Protein AF-A0A956NYS0-F1 (afdb_monomer_lite)

Structure (mmCIF, N/CA/C/O backbone):
data_AF-A0A956NYS0-F1
#
_entry.id   AF-A0A956NYS0-F1
#
loop_
_atom_site.group_PDB
_atom_site.id
_atom_site.type_symbol
_atom_site.label_atom_id
_atom_site.label_alt_id
_atom_site.label_comp_id
_atom_site.label_asym_id
_atom_site.label_entity_id
_a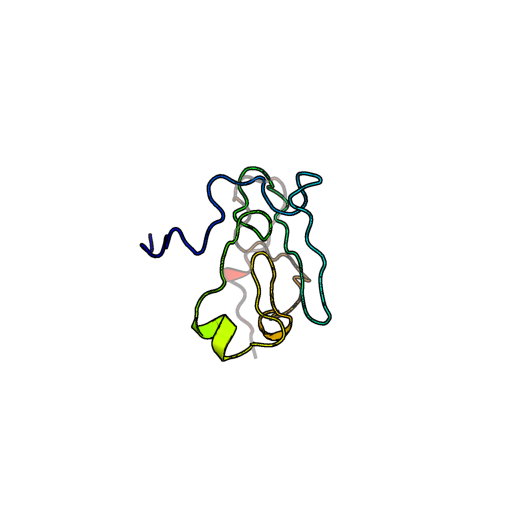tom_site.label_seq_id
_atom_site.pdbx_PDB_ins_code
_atom_site.Cartn_x
_atom_site.Cartn_y
_atom_site.Cartn_z
_atom_site.occupancy
_atom_site.B_iso_or_equiv
_atom_site.auth_seq_id
_atom_site.auth_comp_id
_atom_site.auth_asym_id
_atom_site.auth_atom_id
_atom_site.pdbx_PDB_model_num
ATOM 1 N N . TYR A 1 1 ? -2.720 11.677 -19.045 1.00 36.12 1 TYR A N 1
ATOM 2 C CA . TYR A 1 1 ? -2.557 12.791 -18.091 1.00 36.12 1 TYR A CA 1
ATOM 3 C C . TYR A 1 1 ? -3.929 13.059 -17.494 1.00 36.12 1 TYR A C 1
ATOM 5 O O . TYR A 1 1 ? -4.777 13.581 -18.201 1.00 36.12 1 TYR A O 1
ATOM 13 N N . HIS A 1 2 ? -4.198 12.583 -16.276 1.00 35.56 2 HIS A N 1
ATOM 14 C CA . HIS A 1 2 ? -5.485 12.790 -15.603 1.00 35.56 2 HIS A CA 1
ATOM 15 C C . HIS A 1 2 ? -5.246 13.715 -14.397 1.00 35.56 2 HIS A C 1
ATOM 17 O O . HIS A 1 2 ? -4.399 13.382 -13.570 1.00 35.56 2 HIS A O 1
ATOM 23 N N . PRO A 1 3 ? -5.927 14.869 -14.290 1.00 36.81 3 PRO A N 1
ATOM 24 C CA . PRO A 1 3 ? -5.598 15.932 -13.332 1.00 36.81 3 PRO A CA 1
ATOM 25 C C . PRO A 1 3 ? -6.058 15.683 -11.881 1.00 36.81 3 PRO A C 1
ATOM 27 O O . PRO A 1 3 ? -6.143 16.625 -11.101 1.00 36.81 3 PRO A O 1
ATOM 30 N N . TYR A 1 4 ? -6.319 14.439 -11.468 1.00 41.56 4 TYR A N 1
ATOM 31 C CA . TYR A 1 4 ? -6.660 14.133 -10.071 1.00 41.56 4 TYR A CA 1
ATOM 32 C C . TYR A 1 4 ? -5.403 13.926 -9.219 1.00 41.56 4 TYR A C 1
ATOM 34 O O . TYR A 1 4 ? -5.218 12.889 -8.593 1.00 41.56 4 TYR A O 1
ATOM 42 N N . GLN A 1 5 ? -4.522 14.922 -9.198 1.00 43.50 5 GLN A N 1
ATOM 43 C CA . GLN A 1 5 ? -3.615 15.103 -8.068 1.00 43.50 5 GLN A CA 1
ATOM 44 C C . GLN A 1 5 ? -4.334 16.001 -7.066 1.00 43.50 5 GLN A C 1
ATOM 46 O O . GLN A 1 5 ? -4.027 17.180 -6.910 1.00 43.50 5 GLN A O 1
ATOM 51 N N . THR A 1 6 ? -5.357 15.450 -6.414 1.00 48.75 6 THR A N 1
ATOM 52 C CA . THR A 1 6 ? -5.836 16.027 -5.164 1.00 48.75 6 THR A CA 1
ATOM 53 C C . THR A 1 6 ? -4.687 15.882 -4.176 1.00 48.75 6 THR A C 1
ATOM 55 O O . THR A 1 6 ? -4.270 14.776 -3.856 1.00 48.75 6 THR A O 1
ATOM 58 N N . SER A 1 7 ? -4.152 16.994 -3.681 1.00 58.56 7 SER A N 1
ATOM 59 C CA . SER A 1 7 ? -3.090 17.013 -2.663 1.00 58.56 7 SER A CA 1
ATOM 60 C C . SER A 1 7 ? -3.412 16.180 -1.412 1.00 58.56 7 SER A C 1
ATOM 62 O O . SER A 1 7 ? -2.515 15.875 -0.644 1.00 58.56 7 SER A O 1
ATOM 64 N N . LEU A 1 8 ? -4.677 15.786 -1.221 1.00 62.84 8 LEU A N 1
ATOM 65 C CA . LEU A 1 8 ? -5.145 14.881 -0.171 1.00 62.84 8 LEU A CA 1
ATOM 66 C C . LEU A 1 8 ? -4.811 13.401 -0.417 1.00 62.84 8 LEU A C 1
ATOM 68 O O . LEU A 1 8 ? -4.658 12.650 0.545 1.00 62.84 8 LEU A O 1
ATOM 72 N N . SER A 1 9 ? -4.718 12.959 -1.677 1.00 69.69 9 SER A N 1
ATOM 73 C CA . SER A 1 9 ? -4.463 11.551 -2.016 1.00 69.69 9 SER A CA 1
ATOM 74 C C . SER A 1 9 ? -2.977 11.198 -2.025 1.00 69.69 9 SER A C 1
ATOM 76 O O . SER A 1 9 ? -2.628 10.028 -2.160 1.00 69.69 9 SER A O 1
ATOM 78 N N . MET A 1 10 ? -2.091 12.187 -1.889 1.00 76.62 10 MET A N 1
ATOM 79 C CA . MET A 1 10 ? -0.655 11.992 -1.702 1.00 76.62 10 MET A CA 1
ATOM 80 C C . MET A 1 10 ? -0.212 12.635 -0.392 1.00 76.62 10 MET A C 1
ATOM 82 O O . MET A 1 10 ? -0.652 13.723 -0.038 1.00 76.62 10 MET A O 1
ATOM 86 N N . ARG A 1 11 ? 0.676 11.966 0.334 1.00 81.12 11 ARG A N 1
ATOM 87 C CA . ARG A 1 11 ? 1.194 12.434 1.617 1.00 81.12 11 ARG A CA 1
ATOM 88 C C . ARG A 1 11 ? 2.335 13.430 1.390 1.00 81.12 11 ARG A C 1
ATOM 90 O O . ARG A 1 11 ? 3.454 13.030 1.083 1.00 81.12 11 ARG A O 1
ATOM 97 N N . ALA A 1 12 ? 2.053 14.725 1.522 1.00 75.50 12 ALA A N 1
ATOM 98 C CA . ALA A 1 12 ? 3.039 15.794 1.354 1.00 75.50 12 ALA A CA 1
ATOM 99 C C . ALA A 1 12 ? 3.574 16.300 2.706 1.00 75.50 12 ALA A C 1
ATOM 101 O O . ALA A 1 12 ? 2.806 16.490 3.642 1.00 75.50 12 ALA A O 1
ATOM 102 N N . GLY A 1 13 ? 4.883 16.563 2.792 1.00 80.62 13 GLY A N 1
ATOM 103 C CA . GLY A 1 13 ? 5.509 17.209 3.959 1.00 80.62 13 GLY A CA 1
ATOM 104 C C . GLY A 1 13 ? 5.820 16.293 5.150 1.00 80.62 13 GLY A C 1
ATOM 105 O O . GLY A 1 13 ? 6.396 16.754 6.130 1.00 80.62 13 GLY A O 1
ATOM 106 N N . GLU A 1 14 ? 5.504 15.002 5.057 1.00 83.50 14 GLU A N 1
ATOM 107 C CA . GLU A 1 14 ? 5.797 13.999 6.084 1.00 83.50 14 GLU A CA 1
ATOM 108 C C . GLU A 1 14 ? 6.681 12.881 5.513 1.00 83.50 14 GLU A C 1
ATOM 110 O O . GLU A 1 14 ? 6.620 12.612 4.307 1.00 83.50 14 GLU A O 1
ATOM 115 N N . PRO A 1 15 ? 7.490 12.194 6.344 1.00 90.25 15 PRO A N 1
ATOM 116 C CA . PRO A 1 15 ? 8.207 11.009 5.898 1.00 90.25 15 PRO A CA 1
ATOM 117 C C . PRO A 1 15 ? 7.230 9.953 5.347 1.00 90.25 15 PRO A C 1
ATOM 119 O O . PRO A 1 15 ? 6.197 9.702 5.978 1.00 90.25 15 PRO A O 1
ATOM 122 N N . PRO A 1 16 ? 7.543 9.303 4.211 1.00 91.81 16 PRO A N 1
ATOM 123 C CA . PRO A 1 16 ? 6.708 8.238 3.665 1.00 91.81 16 PRO A CA 1
ATOM 124 C C . PRO A 1 16 ? 6.471 7.092 4.662 1.00 91.81 16 PRO A C 1
ATOM 126 O O . PRO A 1 16 ? 7.271 6.859 5.575 1.00 91.81 16 PRO A O 1
ATOM 129 N N . TYR A 1 17 ? 5.367 6.358 4.504 1.00 94.00 17 TYR A N 1
ATOM 130 C CA . TYR A 1 17 ? 5.044 5.251 5.404 1.00 94.00 17 TYR A CA 1
ATOM 131 C C . TYR A 1 17 ? 6.145 4.184 5.403 1.00 94.00 17 TYR A C 1
ATOM 133 O O . TYR A 1 17 ? 6.649 3.797 4.352 1.00 94.00 17 TYR A O 1
ATOM 141 N N . GLY A 1 18 ? 6.528 3.708 6.587 1.00 92.06 18 GLY A N 1
ATOM 142 C CA . GLY A 1 18 ? 7.527 2.649 6.754 1.00 92.06 18 GLY A CA 1
ATOM 143 C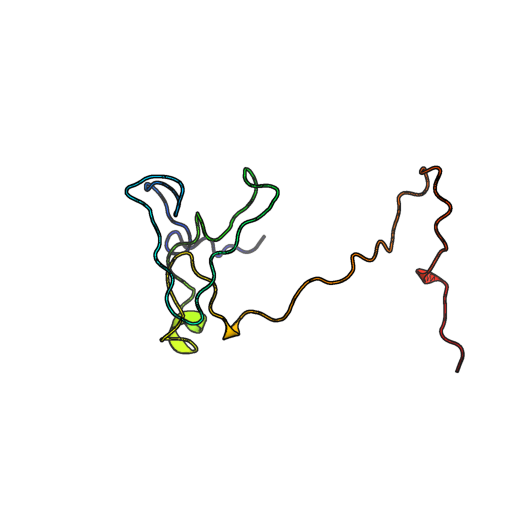 C . GLY A 1 18 ? 8.974 3.053 6.446 1.00 92.06 18 GLY A C 1
ATOM 144 O O . GLY A 1 18 ? 9.845 2.188 6.472 1.00 92.06 18 GLY A O 1
ATOM 145 N N . THR A 1 19 ? 9.260 4.334 6.175 1.00 91.19 19 THR A N 1
ATOM 146 C CA . THR A 1 19 ? 10.633 4.812 5.907 1.00 91.19 19 THR A CA 1
ATOM 147 C C . THR A 1 19 ? 11.268 5.557 7.081 1.00 91.19 19 THR A C 1
ATOM 149 O O . THR A 1 19 ? 12.453 5.877 7.026 1.00 91.19 19 THR A O 1
ATOM 152 N N . HIS A 1 20 ? 10.505 5.873 8.130 1.00 93.62 20 HIS A N 1
ATOM 153 C CA . HIS A 1 20 ? 10.990 6.555 9.329 1.00 93.62 20 HIS A CA 1
ATOM 154 C C . HIS A 1 20 ? 10.271 6.006 10.575 1.00 93.62 20 HIS A C 1
ATOM 156 O O . HIS A 1 20 ? 9.098 5.638 10.478 1.00 93.62 20 HIS A O 1
ATOM 162 N N . PRO A 1 21 ? 10.909 5.976 11.763 1.00 92.94 21 PRO A N 1
ATOM 163 C CA . PRO A 1 21 ? 10.264 5.490 12.988 1.00 92.94 21 PRO A CA 1
ATOM 164 C C . PRO A 1 21 ? 8.966 6.222 13.359 1.00 92.94 21 PRO A C 1
ATOM 166 O O . PRO A 1 21 ? 8.111 5.655 14.027 1.00 92.94 21 PRO A O 1
ATOM 169 N N . THR A 1 22 ? 8.798 7.469 12.910 1.00 92.19 22 THR A N 1
ATOM 170 C CA . THR A 1 22 ? 7.578 8.267 13.147 1.00 92.19 22 THR A CA 1
ATOM 171 C C . THR A 1 22 ? 6.506 8.099 12.068 1.00 92.19 22 THR A C 1
ATOM 173 O O . THR A 1 22 ? 5.447 8.711 12.171 1.00 92.19 22 THR A O 1
ATOM 176 N N . SER A 1 23 ? 6.767 7.318 11.018 1.00 91.69 23 SER A N 1
ATOM 177 C CA . SER A 1 23 ? 5.837 7.082 9.908 1.00 91.69 23 SER A CA 1
ATOM 178 C C . SER A 1 23 ? 5.536 5.595 9.713 1.00 91.69 23 SER A C 1
ATOM 180 O O . SER A 1 23 ? 5.181 5.166 8.618 1.00 91.69 23 SER A O 1
ATOM 182 N N . THR A 1 24 ? 5.672 4.780 10.757 1.00 93.44 24 THR A N 1
ATOM 183 C CA . THR A 1 24 ? 5.294 3.364 10.700 1.00 93.44 24 THR A CA 1
ATOM 184 C C . THR A 1 24 ? 3.793 3.205 10.431 1.00 93.44 24 THR A C 1
ATOM 186 O O . THR A 1 24 ? 2.988 4.080 10.752 1.00 93.44 24 THR A O 1
ATOM 189 N N . LEU A 1 25 ? 3.419 2.093 9.793 1.00 91.94 25 LEU A N 1
ATOM 190 C CA . LEU A 1 25 ? 2.030 1.753 9.495 1.00 91.94 25 LEU A CA 1
ATOM 191 C C . LEU A 1 25 ? 1.744 0.349 10.026 1.00 91.94 25 LEU A C 1
ATOM 193 O O . LEU A 1 25 ? 2.445 -0.599 9.676 1.00 91.94 25 LEU A O 1
ATOM 197 N N . THR A 1 26 ? 0.717 0.227 10.862 1.00 95.00 26 THR A N 1
ATOM 198 C CA . THR A 1 26 ? 0.218 -1.064 11.345 1.00 95.00 26 THR A CA 1
ATOM 199 C C . THR A 1 26 ? -0.982 -1.462 10.502 1.00 95.00 26 THR A C 1
ATOM 201 O O . THR A 1 26 ? -1.919 -0.678 10.367 1.00 95.00 26 THR A O 1
ATOM 204 N N . LEU A 1 27 ? -0.956 -2.670 9.943 1.00 96.69 27 LEU A N 1
ATOM 205 C CA . LEU A 1 27 ? -2.036 -3.188 9.108 1.00 96.69 27 LEU A CA 1
ATOM 206 C C . LEU A 1 27 ? -3.053 -3.958 9.950 1.00 96.69 27 LEU A C 1
ATOM 208 O O . LEU A 1 27 ? -2.677 -4.765 10.804 1.00 96.69 27 LEU A O 1
ATOM 212 N N . GLY A 1 28 ? -4.335 -3.714 9.690 1.00 96.88 28 GLY A N 1
ATOM 213 C CA . GLY A 1 28 ? -5.432 -4.544 10.173 1.00 96.88 28 GLY A CA 1
ATOM 214 C C . GLY A 1 28 ? -5.719 -5.743 9.256 1.00 96.88 28 GLY A C 1
ATOM 215 O O . GLY A 1 28 ? -5.092 -5.900 8.205 1.00 96.88 28 GLY A O 1
ATOM 216 N N . PRO A 1 29 ? -6.689 -6.596 9.630 1.00 98.00 29 PRO A N 1
ATOM 217 C CA . PRO A 1 29 ? -7.197 -7.646 8.748 1.00 98.00 29 PRO A CA 1
ATOM 218 C C . PRO A 1 29 ? -7.679 -7.071 7.408 1.00 98.00 29 PRO A C 1
ATOM 220 O O . PRO A 1 29 ? -8.327 -6.027 7.385 1.00 98.00 29 PRO A O 1
ATOM 223 N N . GLY A 1 30 ? -7.356 -7.742 6.299 1.00 97.75 30 GLY A N 1
ATOM 224 C CA . GLY A 1 30 ? -7.759 -7.315 4.952 1.00 97.75 30 GLY A CA 1
ATOM 225 C C . GLY A 1 30 ? -7.084 -6.030 4.451 1.00 97.75 30 GLY A C 1
ATOM 226 O O . GLY A 1 30 ? -7.516 -5.461 3.452 1.00 97.75 30 GLY A O 1
ATOM 227 N N . GLN A 1 31 ? -6.034 -5.546 5.125 1.00 98.31 31 GLN A N 1
ATOM 228 C CA . GLN A 1 31 ? -5.242 -4.399 4.681 1.00 98.31 31 GLN A CA 1
ATOM 229 C C . GLN A 1 31 ? -3.861 -4.840 4.215 1.00 98.31 31 GLN A C 1
ATOM 231 O O . GLN A 1 31 ? -3.150 -5.570 4.907 1.00 98.31 31 GLN A O 1
ATOM 236 N N . TYR A 1 32 ? -3.453 -4.336 3.056 1.00 98.00 32 TYR A N 1
ATOM 237 C CA . TYR A 1 32 ? -2.173 -4.662 2.442 1.00 98.00 32 TYR A CA 1
ATOM 238 C C . TYR A 1 32 ? -1.345 -3.401 2.215 1.00 98.00 32 TYR A C 1
ATOM 240 O O . TYR A 1 32 ? -1.873 -2.337 1.893 1.00 98.00 32 TYR A O 1
ATOM 248 N N . PHE A 1 33 ? -0.027 -3.532 2.348 1.00 97.31 33 PHE A N 1
ATOM 249 C CA . PHE A 1 33 ? 0.935 -2.478 2.039 1.00 97.31 33 PHE A CA 1
ATOM 250 C C . PHE A 1 33 ? 1.684 -2.850 0.757 1.00 97.31 33 PHE A C 1
ATOM 252 O O . PHE A 1 33 ? 2.482 -3.789 0.749 1.00 97.31 33 PHE A O 1
ATOM 259 N N . ALA A 1 34 ? 1.384 -2.158 -0.341 1.00 96.69 34 ALA A N 1
ATOM 260 C CA . ALA A 1 34 ? 1.913 -2.472 -1.663 1.00 96.69 34 ALA A CA 1
ATOM 261 C C . ALA A 1 34 ? 3.185 -1.666 -1.949 1.00 96.69 34 ALA A C 1
ATOM 263 O O . ALA A 1 34 ? 3.212 -0.451 -1.7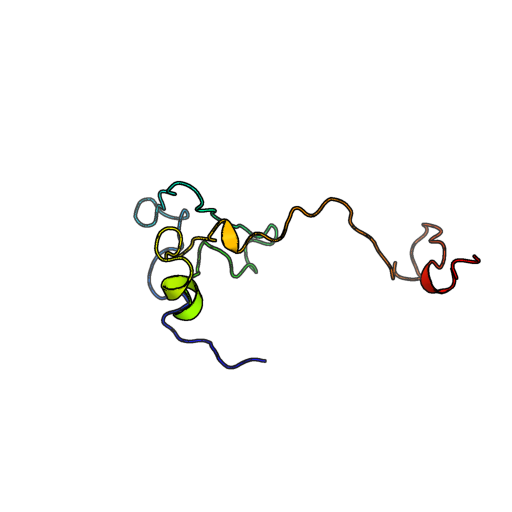64 1.00 96.69 34 ALA A O 1
ATOM 264 N N . LEU A 1 35 ? 4.231 -2.336 -2.436 1.00 96.50 35 LEU A N 1
ATOM 265 C CA . LEU A 1 35 ? 5.510 -1.719 -2.780 1.00 96.50 35 LEU A CA 1
ATOM 266 C C . LEU A 1 35 ? 5.909 -2.071 -4.208 1.00 96.50 35 LEU A C 1
ATOM 268 O O . LEU A 1 35 ? 5.885 -3.239 -4.597 1.00 96.50 35 LEU A O 1
ATOM 272 N N . GLY A 1 36 ? 6.311 -1.055 -4.967 1.00 95.00 36 GLY A N 1
ATOM 273 C CA . GLY A 1 36 ? 6.947 -1.246 -6.264 1.00 95.00 36 GLY A CA 1
ATOM 274 C C . GLY A 1 36 ? 8.424 -1.610 -6.114 1.00 95.00 36 GLY A C 1
ATOM 275 O O . GLY A 1 36 ? 9.143 -1.057 -5.273 1.00 95.00 36 GLY A O 1
ATOM 276 N N . ASP A 1 37 ? 8.889 -2.508 -6.976 1.00 94.56 37 ASP A N 1
ATOM 277 C CA . ASP A 1 37 ? 10.288 -2.925 -7.094 1.00 94.56 37 ASP A CA 1
ATOM 278 C C . ASP A 1 37 ? 11.205 -1.762 -7.511 1.00 94.56 37 ASP A C 1
ATOM 280 O O . ASP A 1 37 ? 12.258 -1.545 -6.908 1.00 94.56 37 ASP A O 1
ATOM 284 N N . ASN A 1 38 ? 10.764 -0.926 -8.456 1.00 92.69 38 ASN A N 1
ATOM 285 C CA . ASN A 1 38 ? 11.426 0.322 -8.833 1.00 92.69 38 ASN A CA 1
ATOM 286 C C . ASN A 1 38 ? 11.120 1.439 -7.824 1.00 92.69 38 ASN A C 1
ATOM 288 O O . ASN A 1 38 ? 10.490 2.453 -8.137 1.00 92.69 38 ASN A O 1
ATOM 292 N N . SER A 1 39 ? 11.559 1.222 -6.586 1.00 91.06 39 SER A N 1
ATOM 293 C CA . SER A 1 39 ? 11.207 2.036 -5.423 1.00 91.06 39 SER A CA 1
ATOM 294 C C . SER A 1 39 ? 11.359 3.554 -5.612 1.00 91.06 39 SER A C 1
ATOM 296 O O . SER A 1 39 ? 10.420 4.264 -5.260 1.00 91.06 39 SER A O 1
ATOM 298 N N . PRO A 1 40 ? 12.448 4.091 -6.204 1.00 89.12 40 PRO A N 1
ATOM 299 C CA . PRO A 1 40 ? 12.589 5.539 -6.402 1.00 89.12 40 PRO A CA 1
ATOM 300 C C . PRO A 1 40 ? 11.555 6.158 -7.352 1.00 89.12 40 PRO A C 1
ATOM 302 O O . PRO A 1 40 ? 11.371 7.372 -7.356 1.00 89.12 40 PRO A O 1
ATOM 305 N N . ARG A 1 41 ? 10.911 5.343 -8.194 1.00 89.44 41 ARG A N 1
ATOM 306 C CA . ARG A 1 41 ? 9.933 5.786 -9.200 1.00 89.44 41 ARG A CA 1
ATOM 307 C C . ARG A 1 41 ? 8.535 5.224 -8.957 1.00 89.44 41 ARG A C 1
ATOM 309 O O . ARG A 1 41 ? 7.675 5.347 -9.827 1.00 89.44 41 ARG A O 1
ATOM 316 N N . SER A 1 42 ? 8.315 4.616 -7.799 1.00 90.56 42 SER A N 1
ATOM 317 C CA . SER A 1 42 ? 7.048 4.000 -7.441 1.00 90.56 42 SER A CA 1
ATOM 318 C C . SER A 1 42 ? 6.191 4.973 -6.637 1.00 90.56 42 SER A C 1
ATOM 320 O O . SER A 1 42 ? 6.581 5.418 -5.559 1.00 90.56 42 SER A O 1
ATOM 322 N N . ALA A 1 43 ? 5.008 5.299 -7.155 1.00 91.62 43 ALA A N 1
ATOM 323 C CA . ALA A 1 43 ? 3.966 5.956 -6.377 1.00 91.62 43 ALA A CA 1
ATOM 324 C C . ALA A 1 43 ? 3.114 4.865 -5.728 1.00 91.62 43 ALA A C 1
ATOM 326 O O . ALA A 1 43 ? 2.101 4.468 -6.298 1.00 91.62 43 ALA A O 1
ATOM 327 N N . ASP A 1 44 ? 3.568 4.356 -4.584 1.00 95.00 44 ASP A N 1
ATOM 328 C CA . ASP A 1 44 ? 2.960 3.229 -3.875 1.00 95.00 44 ASP A CA 1
ATOM 329 C C . ASP A 1 44 ? 2.497 3.580 -2.453 1.00 95.00 44 ASP A C 1
ATOM 331 O O . ASP A 1 44 ? 2.452 4.756 -2.075 1.00 95.00 44 ASP A O 1
ATOM 335 N N . SER A 1 45 ? 2.144 2.564 -1.657 1.00 95.81 45 SER A N 1
ATOM 336 C CA . SER A 1 45 ? 1.606 2.701 -0.299 1.00 95.81 45 SER A CA 1
ATOM 337 C C . SER A 1 45 ? 2.425 3.605 0.626 1.00 95.81 45 SER A C 1
ATOM 339 O O . SER A 1 45 ? 1.881 4.158 1.581 1.00 95.81 45 SER A O 1
ATOM 341 N N . ARG A 1 46 ? 3.716 3.815 0.344 1.00 94.81 46 ARG A N 1
ATOM 342 C CA . ARG A 1 46 ? 4.560 4.753 1.095 1.00 94.81 46 ARG A CA 1
ATOM 343 C C . ARG A 1 46 ? 4.064 6.195 1.013 1.00 94.81 46 ARG A C 1
ATOM 345 O O . ARG A 1 46 ? 4.183 6.932 1.989 1.00 94.81 46 ARG A O 1
ATOM 352 N N . VAL A 1 47 ? 3.536 6.604 -0.138 1.00 93.06 47 VAL A N 1
ATOM 353 C CA . VAL A 1 47 ? 3.224 8.010 -0.443 1.00 93.06 47 VAL A CA 1
ATOM 354 C C . VAL A 1 47 ? 1.735 8.281 -0.624 1.00 93.06 47 VAL A C 1
ATOM 356 O O . VAL A 1 47 ? 1.342 9.443 -0.698 1.00 93.06 47 VAL A O 1
ATOM 359 N N . TRP A 1 48 ? 0.894 7.250 -0.695 1.00 92.38 48 TRP A N 1
ATOM 360 C CA . TRP A 1 48 ? -0.552 7.434 -0.799 1.00 92.38 48 TRP A CA 1
ATOM 361 C C . TRP A 1 48 ? -1.138 7.994 0.504 1.00 92.38 48 TRP A C 1
ATOM 363 O O . TRP A 1 48 ? -0.934 7.452 1.588 1.00 92.38 48 TRP A O 1
ATOM 373 N N . GLY A 1 49 ? -1.853 9.110 0.369 1.00 89.69 49 GLY A N 1
ATOM 374 C CA . GLY A 1 49 ? -2.595 9.790 1.426 1.00 89.69 49 GLY A CA 1
ATOM 375 C C . GLY A 1 49 ? -3.994 9.201 1.588 1.00 89.69 49 GLY A C 1
ATOM 376 O O . GLY A 1 49 ? -4.170 7.987 1.536 1.00 89.69 49 GLY A O 1
ATOM 377 N N . GLN A 1 50 ? -5.000 10.051 1.785 1.00 91.69 50 GLN A N 1
ATOM 378 C CA . GLN A 1 50 ? -6.372 9.587 1.994 1.00 91.69 50 GLN A CA 1
ATOM 379 C C . GLN A 1 50 ? -6.912 8.843 0.760 1.00 91.69 50 GLN A C 1
ATOM 381 O O . GLN A 1 50 ? -6.714 9.309 -0.370 1.00 91.69 50 GLN A O 1
ATOM 386 N N . PRO A 1 51 ? -7.612 7.710 0.953 1.00 92.06 51 PRO A N 1
ATOM 387 C CA . PRO A 1 51 ? -8.231 6.987 -0.147 1.00 92.06 51 PRO A CA 1
ATOM 388 C C . PRO A 1 51 ? -9.325 7.832 -0.811 1.00 92.06 51 PRO A C 1
ATOM 390 O O . PRO A 1 51 ? -9.906 8.743 -0.218 1.00 92.06 51 PRO A O 1
ATOM 393 N N . HIS A 1 52 ? -9.629 7.514 -2.068 1.00 92.06 52 HIS A N 1
ATOM 394 C CA . HIS A 1 52 ? -10.720 8.163 -2.790 1.00 92.06 52 HIS A CA 1
ATOM 395 C C . HIS A 1 52 ? -12.071 7.917 -2.078 1.00 92.06 52 HIS A C 1
ATOM 397 O O . HIS A 1 52 ? -12.296 6.793 -1.624 1.00 92.06 52 HIS A O 1
ATOM 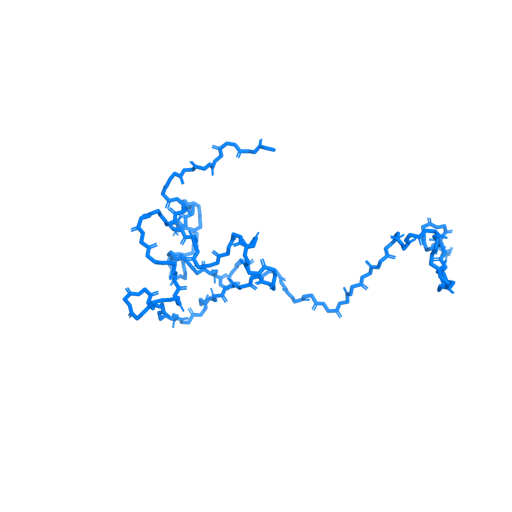403 N N . PRO A 1 53 ? -13.018 8.882 -2.045 1.00 93.88 53 PRO A N 1
ATOM 404 C CA . PRO A 1 53 ? -14.288 8.731 -1.323 1.00 93.88 53 PRO A CA 1
ATOM 405 C C . PRO A 1 53 ? -1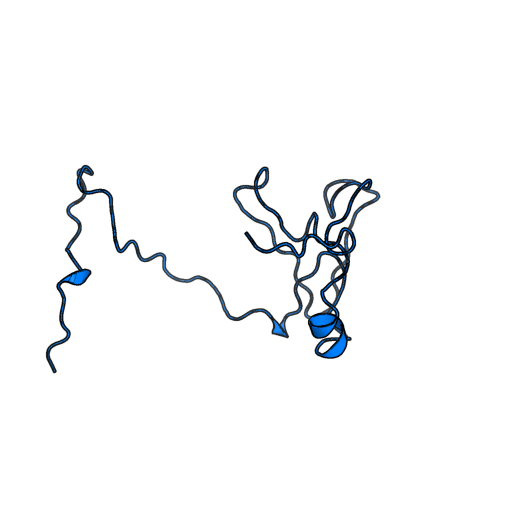5.082 7.466 -1.665 1.00 93.88 53 PRO A C 1
ATOM 407 O O . PRO A 1 53 ? -15.669 6.860 -0.778 1.00 93.88 53 PRO A O 1
ATOM 410 N N . LEU A 1 54 ? -15.061 7.024 -2.927 1.00 94.38 54 LEU A N 1
ATOM 411 C CA . LEU A 1 54 ? -15.716 5.773 -3.333 1.00 94.38 54 LEU A CA 1
ATOM 412 C C . LEU A 1 54 ? -15.108 4.534 -2.663 1.00 94.38 54 LEU A C 1
ATOM 414 O O . LEU A 1 54 ? -15.837 3.598 -2.360 1.00 94.38 54 LEU A O 1
ATOM 418 N N . VAL A 1 55 ? -13.798 4.515 -2.420 1.00 94.62 55 VAL A N 1
ATOM 419 C CA . VAL A 1 55 ? -13.146 3.403 -1.716 1.00 94.62 55 VAL A CA 1
ATOM 420 C C . VAL A 1 55 ? -13.582 3.415 -0.253 1.00 94.62 55 VAL A C 1
ATOM 422 O O . VAL A 1 55 ? -14.037 2.395 0.250 1.00 94.62 55 VAL A O 1
ATOM 425 N N . SER A 1 56 ? -13.550 4.581 0.399 1.00 95.06 56 SER A N 1
ATOM 426 C CA . SER A 1 56 ? -13.974 4.721 1.798 1.00 95.06 56 SER A CA 1
ATOM 427 C C . SER A 1 56 ? -15.452 4.395 2.021 1.00 95.06 56 SER A C 1
ATOM 429 O O . SER A 1 56 ? -15.805 3.851 3.060 1.00 95.06 56 SER A O 1
ATOM 431 N N . GLN A 1 57 ? -16.322 4.733 1.065 1.00 96.88 57 GLN A N 1
ATOM 432 C CA . GLN A 1 57 ? -17.761 4.471 1.160 1.00 96.88 57 GLN A CA 1
ATOM 433 C C . GLN A 1 57 ? -18.101 2.992 0.957 1.00 96.88 57 GLN A C 1
ATOM 435 O O . GLN A 1 57 ? -18.974 2.478 1.649 1.00 96.88 57 GLN A O 1
ATOM 440 N N . ASN A 1 58 ? -17.428 2.313 0.024 1.00 97.69 58 ASN A N 1
ATOM 441 C CA . ASN A 1 58 ? -17.719 0.911 -0.282 1.00 97.69 58 ASN A CA 1
ATOM 442 C C . ASN A 1 58 ? -16.979 -0.070 0.640 1.00 97.69 58 ASN A C 1
ATOM 444 O O . ASN A 1 58 ? -17.493 -1.155 0.894 1.00 97.69 58 ASN A O 1
ATOM 448 N N . PHE A 1 59 ? -15.810 0.313 1.168 1.00 97.38 59 PHE A N 1
ATOM 449 C CA . PHE A 1 59 ? -14.950 -0.548 1.989 1.00 97.38 59 PHE A CA 1
ATOM 450 C C . PHE A 1 59 ? -14.541 0.135 3.308 1.00 97.38 59 PHE A C 1
ATOM 452 O O . PHE A 1 59 ? -13.354 0.297 3.589 1.00 97.38 59 PHE A O 1
ATOM 459 N N . PRO A 1 60 ? -15.499 0.571 4.148 1.00 96.31 60 PRO A N 1
ATOM 460 C CA . PRO A 1 60 ? -15.207 1.407 5.317 1.00 96.31 60 PRO A CA 1
ATOM 461 C C . PRO A 1 60 ? -14.368 0.714 6.403 1.00 96.31 60 PRO A C 1
ATOM 463 O O . PRO A 1 60 ? -13.798 1.396 7.248 1.00 96.31 60 PRO A O 1
ATOM 466 N N . LEU A 1 61 ? -14.300 -0.622 6.408 1.00 96.94 61 LEU A N 1
ATOM 467 C CA . LEU A 1 61 ? -13.547 -1.398 7.403 1.00 96.94 61 LEU A CA 1
ATOM 468 C C . LEU A 1 61 ? -12.072 -1.588 7.030 1.00 96.94 61 LEU A C 1
ATOM 470 O O . LEU A 1 61 ? -11.239 -1.788 7.910 1.00 96.94 61 LEU A O 1
ATOM 474 N N . THR A 1 62 ? -11.752 -1.533 5.739 1.00 97.31 62 THR A N 1
ATOM 475 C CA . THR A 1 62 ? -10.422 -1.848 5.198 1.00 97.31 62 THR A CA 1
ATOM 476 C C . THR A 1 62 ? -9.769 -0.635 4.534 1.00 97.31 62 THR A C 1
ATOM 478 O O . THR A 1 62 ? -8.542 -0.572 4.453 1.00 97.31 62 THR A O 1
ATOM 481 N N . ALA A 1 63 ? -10.543 0.376 4.128 1.00 96.25 63 ALA A N 1
ATOM 482 C CA . ALA A 1 63 ? -10.028 1.623 3.573 1.00 96.25 63 ALA A CA 1
ATOM 483 C C . ALA A 1 63 ? -9.220 2.430 4.600 1.00 96.25 63 ALA A C 1
ATOM 485 O O . ALA A 1 63 ? -9.626 2.631 5.742 1.00 96.25 63 ALA A O 1
ATOM 486 N N . GLY A 1 64 ? -8.082 2.958 4.159 1.00 94.44 64 GLY A N 1
ATOM 487 C CA . GLY A 1 64 ? -7.234 3.819 4.969 1.00 94.44 64 GLY A CA 1
ATOM 488 C C . GLY A 1 64 ? -6.097 4.428 4.153 1.00 94.44 64 GLY A C 1
ATOM 489 O O . GLY A 1 64 ? -5.887 4.047 2.997 1.00 94.44 64 GLY A O 1
ATOM 490 N N . PRO A 1 65 ? -5.361 5.391 4.725 1.00 94.00 65 PRO A N 1
ATOM 491 C CA . PRO A 1 65 ? -4.212 5.971 4.057 1.00 94.00 65 PRO A CA 1
ATOM 492 C C . PRO A 1 65 ? -3.072 4.955 3.941 1.00 94.00 65 PRO A C 1
ATOM 494 O O . PRO A 1 65 ? -2.807 4.193 4.870 1.00 94.00 65 PRO A O 1
ATOM 497 N N . GLY A 1 66 ? -2.402 4.939 2.789 1.00 94.44 66 GLY A N 1
ATOM 498 C CA . GLY A 1 66 ? -1.271 4.043 2.530 1.00 94.44 66 GLY A CA 1
ATOM 499 C C . GLY A 1 66 ? -1.613 2.549 2.440 1.00 94.44 66 GLY A C 1
ATOM 500 O O . GLY A 1 66 ? -0.702 1.744 2.269 1.00 94.44 66 GLY A O 1
ATOM 501 N N . VAL A 1 67 ? -2.883 2.141 2.516 1.00 96.38 67 VAL A N 1
ATOM 502 C CA . VAL A 1 67 ? -3.275 0.722 2.439 1.00 96.38 67 VAL A CA 1
ATOM 503 C C . VAL A 1 67 ? -4.073 0.403 1.182 1.00 96.38 67 VAL A C 1
ATOM 505 O O . VAL A 1 67 ? -4.758 1.254 0.616 1.00 96.38 67 VAL A O 1
ATOM 508 N N . VAL A 1 68 ? -4.001 -0.859 0.774 1.00 97.00 68 VAL A N 1
ATOM 509 C CA . VAL A 1 68 ? -4.862 -1.461 -0.242 1.00 97.00 68 VAL A CA 1
ATOM 510 C C . VAL A 1 68 ? -5.856 -2.386 0.468 1.00 97.00 68 VAL A C 1
ATOM 512 O O . VAL A 1 68 ? -5.413 -3.346 1.102 1.00 97.00 68 VAL A O 1
ATOM 515 N N . PRO A 1 69 ? -7.168 -2.109 0.391 1.00 97.94 69 PRO A N 1
ATOM 516 C CA . PRO A 1 69 ? -8.216 -3.035 0.817 1.00 97.94 69 PRO A CA 1
ATOM 517 C C . PRO A 1 69 ? -8.157 -4.369 0.062 1.00 97.94 69 PRO A C 1
ATOM 519 O O . PRO A 1 69 ? -7.937 -4.372 -1.152 1.00 97.94 69 PRO A O 1
ATOM 522 N N . GLU A 1 70 ? -8.392 -5.486 0.754 1.00 98.00 70 GLU A N 1
ATOM 523 C CA . GLU A 1 70 ? -8.463 -6.834 0.166 1.00 98.00 70 GLU A CA 1
ATOM 524 C C . GLU A 1 70 ? -9.435 -6.895 -1.014 1.00 98.00 70 GLU A C 1
ATOM 526 O O . GLU A 1 70 ? -9.152 -7.517 -2.035 1.00 98.00 70 GLU A O 1
ATOM 531 N N . GLU A 1 71 ? -10.548 -6.174 -0.910 1.00 97.88 71 GLU A N 1
ATOM 532 C CA . GLU A 1 71 ? -11.617 -6.133 -1.903 1.00 97.88 71 GLU A CA 1
ATOM 533 C C . GLU A 1 71 ? -11.175 -5.525 -3.243 1.00 97.88 71 GLU A C 1
ATOM 535 O O . GLU A 1 71 ? -11.819 -5.745 -4.270 1.00 97.88 71 GLU A O 1
ATOM 540 N N . LEU A 1 72 ? -10.072 -4.767 -3.252 1.00 97.19 72 LEU A N 1
ATOM 541 C CA . LEU A 1 72 ? -9.480 -4.202 -4.467 1.00 97.19 72 LEU A CA 1
ATOM 542 C C . LEU A 1 72 ? -8.403 -5.104 -5.089 1.00 97.19 72 LEU A C 1
ATOM 544 O O . LEU A 1 72 ? -7.890 -4.792 -6.169 1.00 97.19 72 LEU A O 1
ATOM 548 N N . ILE A 1 73 ? -8.051 -6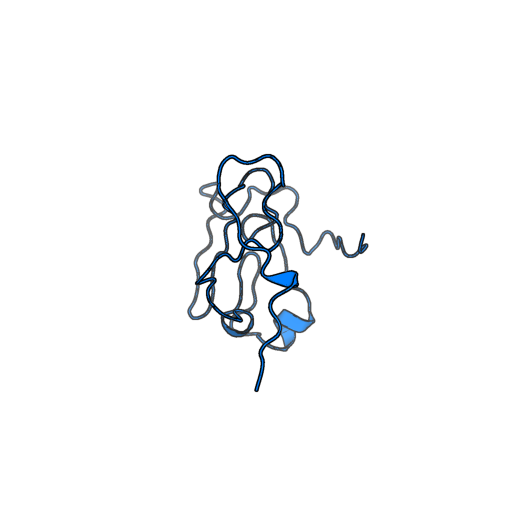.222 -4.450 1.00 96.81 73 ILE A N 1
ATOM 549 C CA . ILE A 1 73 ? -7.079 -7.174 -4.987 1.00 96.81 73 ILE A CA 1
ATOM 550 C C . ILE A 1 73 ? -7.777 -8.091 -5.992 1.00 96.81 73 ILE A C 1
ATOM 552 O O . ILE A 1 73 ? -8.545 -8.978 -5.640 1.00 96.81 73 ILE A O 1
ATOM 556 N N . ILE A 1 74 ? -7.458 -7.909 -7.272 1.00 95.44 74 ILE A N 1
ATOM 557 C CA . ILE A 1 74 ? -8.040 -8.711 -8.361 1.00 95.44 74 ILE A CA 1
ATOM 558 C C . ILE A 1 74 ? -7.390 -10.102 -8.444 1.00 95.44 74 ILE A C 1
ATOM 560 O O . ILE A 1 74 ? -8.032 -11.078 -8.827 1.00 95.44 74 ILE A O 1
ATOM 564 N N . GLY A 1 75 ? -6.102 -10.215 -8.108 1.00 92.94 75 GLY A N 1
ATOM 565 C CA . GLY A 1 75 ? -5.382 -11.484 -8.164 1.00 92.94 75 GLY A CA 1
ATOM 566 C C . GLY A 1 75 ? -3.867 -11.332 -8.085 1.00 92.94 75 GLY A C 1
ATOM 567 O O . GLY A 1 75 ? -3.339 -10.259 -7.795 1.00 92.94 75 GLY A O 1
ATOM 568 N N . ARG A 1 76 ? -3.157 -12.431 -8.363 1.00 92.19 76 ARG A N 1
ATOM 569 C CA . ARG A 1 76 ? -1.691 -12.509 -8.331 1.00 92.19 76 ARG A CA 1
ATOM 570 C C . ARG A 1 76 ? -1.135 -12.692 -9.739 1.00 92.19 76 ARG A C 1
ATOM 572 O O . ARG A 1 76 ? -1.556 -13.599 -10.454 1.00 92.19 76 ARG A O 1
ATOM 579 N N . ALA A 1 77 ? -0.145 -11.881 -10.105 1.00 87.38 77 ALA A N 1
ATOM 580 C CA . ALA A 1 77 ? 0.630 -12.106 -11.320 1.00 87.38 77 ALA A CA 1
ATOM 581 C C . ALA A 1 77 ? 1.332 -13.474 -11.237 1.00 87.38 77 ALA A C 1
ATOM 583 O O . ALA A 1 77 ? 2.072 -13.735 -10.290 1.00 87.38 77 ALA A O 1
ATOM 584 N N . PHE A 1 78 ? 1.066 -14.359 -12.199 1.00 82.00 78 PHE A N 1
ATOM 585 C CA . PHE A 1 78 ? 1.568 -15.742 -12.192 1.00 82.00 78 PHE A CA 1
ATOM 586 C C . PHE A 1 78 ? 2.428 -16.091 -13.413 1.00 82.00 78 PHE A C 1
ATOM 588 O O . PHE A 1 78 ? 3.167 -17.070 -13.380 1.00 82.00 78 PHE A O 1
ATOM 595 N N . LEU A 1 79 ? 2.341 -15.303 -14.485 1.00 85.00 79 LEU A N 1
ATOM 596 C CA . LEU A 1 79 ? 3.106 -15.483 -15.711 1.00 85.00 79 LEU A CA 1
ATOM 597 C C . LEU A 1 79 ? 3.350 -14.115 -16.341 1.00 85.00 79 LEU A C 1
ATOM 599 O O . LEU A 1 79 ? 2.428 -13.307 -16.450 1.00 85.00 79 LEU A O 1
ATOM 603 N N . VAL A 1 80 ? 4.578 -13.877 -16.791 1.00 77.25 80 VAL A N 1
ATOM 604 C CA . VAL A 1 80 ? 4.891 -12.730 -17.643 1.00 77.25 80 VAL A CA 1
ATOM 605 C C . VAL A 1 80 ? 4.913 -13.215 -19.084 1.00 77.25 80 VAL A C 1
ATOM 607 O O . VAL A 1 80 ? 5.757 -14.022 -19.469 1.00 77.25 80 VAL A O 1
ATOM 610 N N . TYR A 1 81 ? 3.956 -12.736 -19.871 1.00 74.19 81 TYR A N 1
ATOM 611 C CA . TYR A 1 81 ? 3.903 -12.960 -21.307 1.00 74.19 81 TYR A CA 1
ATOM 612 C C . TYR A 1 81 ? 4.550 -11.774 -22.030 1.00 74.19 81 TYR A C 1
ATOM 614 O O . TYR A 1 81 ? 4.142 -10.634 -21.817 1.00 74.19 81 TYR A O 1
ATOM 622 N N . PHE A 1 82 ? 5.546 -12.032 -22.881 1.00 73.19 82 PHE A N 1
ATOM 623 C CA . PHE A 1 82 ? 6.243 -11.006 -23.662 1.00 73.19 82 PHE A CA 1
ATOM 624 C C . PHE A 1 82 ? 5.788 -11.049 -25.133 1.00 73.19 82 PHE A C 1
ATOM 626 O O . PHE A 1 82 ? 6.414 -11.734 -25.939 1.00 73.19 82 PHE A O 1
ATOM 633 N N . PRO A 1 83 ? 4.715 -10.330 -25.519 1.00 58.66 83 PRO A N 1
ATOM 634 C CA . PRO A 1 83 ? 4.183 -10.374 -26.887 1.00 58.66 83 PRO A CA 1
ATOM 635 C C . PRO A 1 83 ? 5.087 -9.710 -27.932 1.00 58.66 83 PRO A C 1
ATOM 637 O O . PRO A 1 83 ? 4.903 -9.926 -29.124 1.00 58.66 83 PRO A O 1
ATOM 640 N N . SER A 1 84 ? 6.033 -8.872 -27.505 1.00 62.59 84 SER A N 1
ATOM 641 C CA . SER A 1 84 ? 6.965 -8.169 -28.384 1.00 62.59 84 SER A CA 1
ATOM 642 C C . SER A 1 84 ? 8.341 -8.163 -27.737 1.00 62.59 84 SER A C 1
ATOM 644 O O . SER A 1 84 ? 8.734 -7.221 -27.048 1.00 62.59 84 SER A O 1
ATOM 646 N N . ILE A 1 85 ? 9.059 -9.267 -27.908 1.00 56.03 85 ILE A N 1
ATOM 647 C CA . ILE A 1 85 ? 10.498 -9.271 -27.677 1.00 56.03 85 ILE A CA 1
ATOM 648 C C . ILE A 1 85 ? 11.120 -8.528 -28.858 1.00 56.03 85 ILE A C 1
ATOM 650 O O . ILE A 1 85 ? 10.801 -8.791 -30.018 1.00 56.03 85 ILE A O 1
ATOM 654 N N . ILE A 1 86 ? 11.956 -7.545 -28.536 1.00 56.38 86 ILE A N 1
ATOM 655 C CA . ILE A 1 86 ? 12.715 -6.728 -29.482 1.00 56.38 86 ILE A CA 1
ATOM 656 C C . ILE A 1 86 ? 13.339 -7.654 -30.539 1.00 56.38 86 ILE A C 1
ATOM 658 O O . ILE A 1 86 ? 14.036 -8.605 -30.189 1.00 56.38 86 ILE A O 1
ATOM 662 N N . ARG A 1 87 ? 13.079 -7.374 -31.824 1.00 53.69 87 ARG A N 1
ATOM 663 C CA . ARG A 1 87 ? 13.506 -8.182 -32.987 1.00 53.69 87 ARG A CA 1
ATOM 664 C C . ARG A 1 87 ? 15.022 -8.423 -33.092 1.00 53.69 87 ARG A C 1
ATOM 666 O O . ARG A 1 87 ? 15.422 -9.269 -33.880 1.00 53.69 87 ARG A O 1
ATOM 673 N N . ASP A 1 88 ? 15.830 -7.723 -32.297 1.00 58.19 88 ASP A N 1
ATOM 674 C CA . ASP A 1 88 ? 17.297 -7.736 -32.350 1.00 58.19 88 ASP A CA 1
ATOM 675 C C . ASP A 1 88 ? 17.966 -8.614 -31.268 1.00 58.19 88 ASP A C 1
ATOM 677 O O . ASP A 1 88 ? 19.184 -8.576 -31.099 1.00 58.19 88 ASP A O 1
ATOM 681 N N . GLY A 1 89 ? 17.203 -9.407 -30.506 1.00 62.84 89 GLY A N 1
ATOM 682 C CA . GLY A 1 89 ? 17.758 -10.374 -29.548 1.00 62.84 89 GLY A CA 1
ATOM 683 C C . GLY A 1 89 ? 18.156 -11.713 -30.190 1.00 62.84 89 GLY A C 1
ATOM 684 O O . GLY A 1 89 ? 17.497 -12.190 -31.107 1.00 62.84 89 GLY A O 1
ATOM 685 N N . THR A 1 90 ? 19.189 -12.380 -29.660 1.00 58.50 90 THR A N 1
ATOM 686 C CA . THR A 1 90 ? 19.645 -13.730 -30.080 1.00 58.50 90 THR A CA 1
ATOM 687 C C . THR A 1 90 ? 18.688 -14.870 -29.714 1.00 58.50 90 THR A C 1
ATOM 689 O O . THR A 1 90 ? 18.943 -16.027 -30.049 1.00 58.50 90 THR A O 1
ATOM 692 N N . VAL A 1 91 ? 17.596 -14.573 -29.010 1.00 62.03 91 VAL A N 1
ATOM 693 C CA . VAL A 1 91 ? 16.606 -15.566 -28.591 1.00 62.03 91 VAL A CA 1
ATOM 694 C C . VAL A 1 91 ? 15.557 -15.702 -29.700 1.00 62.03 91 VAL A C 1
ATOM 696 O O . VAL A 1 91 ? 14.899 -14.712 -30.014 1.00 62.03 91 VAL A O 1
ATOM 699 N N . PRO A 1 92 ? 15.364 -16.890 -30.304 1.00 58.25 92 PRO A N 1
ATOM 700 C CA . PRO A 1 92 ? 14.295 -17.097 -31.272 1.00 58.25 92 PRO A CA 1
ATOM 701 C C . PRO A 1 92 ? 12.947 -17.021 -30.553 1.00 58.25 92 PRO A C 1
ATOM 703 O O . PRO A 1 92 ? 12.624 -17.865 -29.717 1.00 58.25 92 PRO A O 1
ATOM 706 N N . VAL A 1 93 ? 12.160 -15.996 -30.872 1.00 61.91 93 VAL A N 1
ATOM 707 C CA . VAL A 1 93 ? 10.836 -15.786 -30.283 1.00 61.91 93 VAL A CA 1
ATOM 708 C C . VAL A 1 93 ? 9.780 -16.121 -31.327 1.00 61.91 93 VAL A C 1
ATOM 710 O O . VAL A 1 93 ? 9.740 -15.468 -32.372 1.00 61.91 93 VAL A O 1
ATOM 713 N N . PRO A 1 94 ? 8.933 -17.137 -31.091 1.00 59.09 94 PRO A N 1
ATOM 714 C CA . PRO A 1 94 ? 7.835 -17.430 -31.999 1.00 59.09 94 PRO A CA 1
ATOM 715 C C . PRO A 1 94 ? 6.859 -16.244 -32.048 1.00 59.09 94 PRO A C 1
ATOM 717 O O . PRO A 1 94 ? 6.503 -15.677 -31.018 1.00 59.09 94 PRO A O 1
ATOM 720 N N . ASP A 1 95 ? 6.423 -15.863 -33.252 1.00 61.44 95 ASP A N 1
ATOM 721 C CA . ASP A 1 95 ? 5.411 -14.820 -33.465 1.00 61.44 95 ASP A CA 1
ATOM 722 C C . ASP A 1 95 ? 4.026 -15.358 -33.079 1.00 61.44 95 ASP A C 1
ATOM 724 O O . ASP A 1 95 ? 3.272 -15.893 -33.896 1.00 61.44 95 ASP A O 1
ATOM 728 N N . LEU A 1 96 ? 3.708 -15.240 -31.794 1.00 59.72 96 LEU A N 1
ATOM 729 C CA . LEU A 1 96 ? 2.440 -15.686 -31.223 1.00 59.72 96 LEU A CA 1
ATOM 730 C C . LEU A 1 96 ? 1.259 -14.787 -31.644 1.00 59.72 96 LEU A C 1
ATOM 732 O O . LEU A 1 96 ? 0.110 -15.194 -31.499 1.00 59.72 96 LEU A O 1
ATOM 736 N N . GLY A 1 97 ? 1.517 -13.606 -32.226 1.00 58.06 97 GLY A N 1
ATOM 737 C CA . GLY A 1 97 ? 0.490 -12.733 -32.810 1.00 58.06 97 GLY A CA 1
ATOM 738 C C . GLY A 1 97 ? -0.083 -13.258 -34.132 1.00 58.06 97 GLY A C 1
ATOM 739 O O . GLY A 1 97 ? -1.157 -12.829 -34.553 1.00 58.06 97 GLY A O 1
ATOM 740 N N . ARG A 1 98 ? 0.600 -14.213 -34.779 1.00 54.66 98 ARG A N 1
ATOM 741 C CA . ARG A 1 98 ? 0.125 -14.920 -35.984 1.00 54.66 98 ARG A CA 1
ATOM 742 C C . ARG A 1 98 ? -0.451 -16.305 -35.698 1.00 54.66 98 ARG A C 1
ATOM 744 O O . ARG A 1 98 ? -0.867 -16.996 -36.630 1.00 54.66 98 ARG A O 1
ATOM 751 N N . ILE A 1 99 ? -0.499 -16.719 -34.434 1.00 56.47 99 ILE A N 1
ATOM 752 C CA . ILE A 1 99 ? -1.128 -17.981 -34.054 1.00 56.47 99 ILE A CA 1
ATOM 753 C C . ILE A 1 99 ? -2.633 -17.755 -33.952 1.00 56.47 99 ILE A C 1
ATOM 755 O O . ILE A 1 99 ? -3.138 -17.177 -32.995 1.00 56.47 99 ILE A O 1
ATOM 759 N N . ARG A 1 100 ? -3.361 -18.230 -34.962 1.00 53.84 100 ARG A N 1
ATOM 760 C CA . ARG A 1 100 ? -4.810 -18.423 -34.873 1.00 53.84 100 ARG A CA 1
ATOM 761 C C . ARG A 1 100 ? -5.084 -19.767 -34.201 1.00 53.84 100 ARG A C 1
ATOM 763 O O . ARG A 1 100 ? -4.509 -20.776 -34.608 1.00 53.84 100 ARG A O 1
ATOM 770 N N . ALA A 1 101 ? -5.973 -19.796 -33.212 1.00 51.41 101 ALA A N 1
ATOM 771 C CA . ALA A 1 101 ? -6.572 -21.055 -32.791 1.00 51.41 101 ALA A CA 1
ATOM 772 C C . ALA A 1 101 ? -7.419 -21.574 -33.959 1.00 51.41 101 ALA A C 1
ATOM 774 O O . ALA A 1 101 ? -8.299 -20.869 -34.452 1.00 51.41 101 ALA A O 1
ATOM 775 N N . ILE A 1 102 ? -7.106 -22.771 -34.440 1.00 50.44 102 ILE A N 1
ATOM 776 C CA . ILE A 1 102 ? -7.974 -23.499 -35.359 1.00 50.44 102 ILE A CA 1
ATOM 777 C C . ILE A 1 102 ? -8.840 -24.384 -34.459 1.00 50.44 102 ILE A C 1
ATOM 779 O O . ILE A 1 102 ? -8.289 -25.189 -33.708 1.00 50.44 102 ILE A O 1
ATOM 783 N N . HIS A 1 103 ? -10.153 -24.164 -34.482 1.00 50.31 103 HIS A N 1
ATOM 784 C CA . HIS A 1 103 ? -11.149 -25.119 -33.998 1.00 50.31 103 HIS A CA 1
ATOM 785 C C . HIS A 1 103 ? -11.661 -25.900 -35.206 1.00 50.31 103 HIS A C 1
ATOM 787 O O . HIS A 1 103 ? -11.887 -25.242 -36.250 1.00 50.31 103 HIS A O 1
#

Sequence (103 aa):
YHPYQTSLSMRAGEPPYGTHPTSTLTLGPGQYFALGDNSPRSADSRVWGQPHPLVSQNFPLTAGPGVVPEELIIGRAFLVYFPSIIRDGTVPVPDLGRIRAIH

Foldseek 3Di:
DDPPPPVQQWDPPDFFEPPDPVRDDDADPQKDQDADPPRVPDPGLRTTGADDVVCCVVPVPHGHRSIDGNVPDPDDDDDDDDQDDDPPDPDDDDNCVPDDDDD

Radius of gyration: 19.54 Å; chains: 1; bounding box: 37×42×49 Å

Secondary structure (DSSP, 8-state):
------TTSB--SSPPTTSSTTS-----TTEE----SSGGG--STTTB-SPPHHHHHH-TTT--TT-EEGGG----------S---TTSSS----GGG-PPP-

pLDDT: mean 81.29, std 18.42, range [35.56, 98.31]